Protein AF-A0A2E6RG44-F1 (afdb_monomer)

Structure (mmCIF, N/CA/C/O backbone):
data_AF-A0A2E6RG44-F1
#
_entry.id   AF-A0A2E6RG44-F1
#
loop_
_atom_site.group_PDB
_atom_site.id
_atom_site.type_symbol
_atom_site.label_atom_id
_atom_site.label_alt_id
_atom_site.label_comp_id
_atom_site.label_asym_id
_atom_site.label_entity_id
_atom_site.label_seq_id
_atom_site.pdbx_PDB_ins_code
_atom_site.Cartn_x
_atom_site.Cartn_y
_atom_site.Cartn_z
_atom_site.occupancy
_atom_site.B_iso_or_equiv
_atom_site.auth_seq_id
_atom_site.auth_comp_id
_atom_site.auth_asym_id
_atom_site.auth_atom_id
_atom_site.pdbx_PDB_model_num
ATOM 1 N N . MET A 1 1 ? 0.816 63.501 9.728 1.00 62.53 1 MET A N 1
ATOM 2 C CA . MET A 1 1 ? 0.558 62.695 10.947 1.00 62.53 1 MET A CA 1
ATOM 3 C C . MET A 1 1 ? -0.816 62.025 10.946 1.00 62.53 1 MET A C 1
ATOM 5 O O . MET A 1 1 ? -0.855 60.809 11.056 1.00 62.53 1 MET A O 1
ATOM 9 N N . ILE A 1 2 ? -1.918 62.760 10.743 1.00 73.06 2 ILE A N 1
ATOM 10 C CA . ILE A 1 2 ? -3.299 62.236 10.861 1.00 73.06 2 ILE A CA 1
ATOM 11 C C . ILE A 1 2 ? -3.584 61.036 9.929 1.00 73.06 2 ILE A C 1
ATOM 13 O O . ILE A 1 2 ? -4.154 60.042 10.364 1.00 73.06 2 ILE A O 1
ATOM 17 N N . ARG A 1 3 ? -3.098 61.062 8.677 1.00 70.44 3 ARG A N 1
ATOM 18 C CA . ARG A 1 3 ? -3.290 59.960 7.710 1.00 70.44 3 ARG A CA 1
ATOM 19 C C . ARG A 1 3 ? -2.630 58.640 8.137 1.00 70.44 3 ARG A C 1
ATOM 21 O O . ARG A 1 3 ? -3.208 57.578 7.944 1.00 70.44 3 ARG A O 1
ATOM 28 N N . SER A 1 4 ? -1.442 58.709 8.743 1.00 67.38 4 SER A N 1
ATOM 29 C CA . SER A 1 4 ? -0.725 57.524 9.245 1.00 67.38 4 SER A CA 1
ATOM 30 C C . SER A 1 4 ? -1.437 56.924 10.464 1.00 67.38 4 SER A C 1
ATOM 32 O O . SER A 1 4 ? -1.582 55.712 10.576 1.00 67.38 4 SER A O 1
ATOM 34 N N . MET A 1 5 ? -1.992 57.785 11.324 1.00 77.81 5 MET A N 1
ATOM 35 C CA . MET A 1 5 ? -2.732 57.370 12.517 1.00 77.81 5 MET A CA 1
ATOM 36 C C . MET A 1 5 ? -4.035 56.637 12.166 1.00 77.81 5 MET A C 1
ATOM 38 O O . MET A 1 5 ? -4.314 55.586 12.730 1.00 77.81 5 MET A O 1
ATOM 42 N N . ILE A 1 6 ? -4.787 57.135 11.176 1.00 86.50 6 ILE A N 1
ATOM 43 C CA . ILE A 1 6 ? -6.013 56.480 10.686 1.00 86.50 6 ILE A CA 1
ATOM 44 C C . ILE A 1 6 ? -5.695 55.123 10.047 1.00 86.50 6 ILE A C 1
ATOM 46 O O . ILE A 1 6 ? -6.404 54.147 10.280 1.00 86.50 6 ILE A O 1
ATOM 50 N N . THR A 1 7 ? -4.602 55.048 9.282 1.00 82.25 7 THR A N 1
ATOM 51 C CA . THR A 1 7 ? -4.179 53.799 8.632 1.00 82.25 7 THR A CA 1
ATOM 52 C C . THR A 1 7 ? -3.822 52.741 9.678 1.00 82.25 7 THR A C 1
ATOM 54 O O . THR A 1 7 ? -4.301 51.615 9.590 1.00 82.25 7 THR A O 1
ATOM 57 N N . ASN A 1 8 ? -3.072 53.114 10.720 1.00 81.69 8 ASN A N 1
ATOM 58 C CA . ASN A 1 8 ? -2.710 52.189 11.796 1.00 81.69 8 ASN A CA 1
ATOM 59 C C . ASN A 1 8 ? -3.925 51.695 12.594 1.00 81.69 8 ASN A C 1
ATOM 61 O O . ASN A 1 8 ? -3.974 50.522 12.954 1.00 81.69 8 ASN A O 1
ATOM 65 N N . VAL A 1 9 ? -4.916 52.556 12.844 1.00 87.56 9 VAL A N 1
ATOM 66 C CA . VAL A 1 9 ? -6.152 52.161 13.541 1.00 87.56 9 VAL A CA 1
ATOM 67 C C . VAL A 1 9 ? -6.988 51.198 12.692 1.00 87.56 9 VAL A C 1
ATOM 69 O O . VAL A 1 9 ? -7.496 50.210 13.217 1.00 87.56 9 VAL A O 1
ATOM 72 N N . LEU A 1 10 ? -7.084 51.431 11.380 1.00 84.88 10 LEU A N 1
ATOM 73 C CA . LEU A 1 10 ? -7.784 50.526 10.460 1.00 84.88 10 LEU A CA 1
ATOM 74 C C . LEU A 1 10 ? -7.103 49.156 10.360 1.00 84.88 10 LEU A C 1
ATOM 76 O O . LEU A 1 10 ? -7.790 48.136 10.373 1.00 84.88 10 LEU A O 1
ATOM 80 N N . VAL A 1 11 ? -5.767 49.121 10.316 1.00 84.31 11 VAL A N 1
ATOM 81 C CA . VAL A 1 11 ? -5.010 47.859 10.318 1.00 84.31 11 VAL A CA 1
ATOM 82 C C . VAL A 1 11 ? -5.222 47.103 11.631 1.00 84.31 11 VAL A C 1
ATOM 84 O O . VAL A 1 11 ? -5.493 45.907 11.603 1.00 84.31 11 VAL A O 1
ATOM 87 N N . ALA A 1 12 ? -5.174 47.787 12.777 1.00 81.25 12 ALA A N 1
ATOM 88 C CA . ALA A 1 12 ? -5.413 47.155 14.074 1.00 81.25 12 ALA A CA 1
ATOM 89 C C . ALA A 1 12 ? -6.829 46.559 14.182 1.00 81.25 12 ALA A C 1
ATOM 91 O O . ALA A 1 12 ? -6.991 45.448 14.686 1.00 81.25 12 ALA A O 1
ATOM 92 N N . LEU A 1 13 ? -7.844 47.255 13.661 1.00 81.88 13 LEU A N 1
ATOM 93 C CA . LEU A 1 13 ? -9.225 46.770 13.667 1.00 81.88 13 LEU A CA 1
ATOM 94 C C . LEU A 1 13 ? -9.420 45.546 12.754 1.00 81.88 13 LEU A C 1
ATOM 96 O O . LEU A 1 13 ? -10.131 44.614 13.125 1.00 81.88 13 LEU A O 1
ATOM 100 N N . ALA A 1 14 ? -8.752 45.512 11.596 1.00 80.69 14 ALA A N 1
ATOM 101 C CA . ALA A 1 14 ? -8.794 44.368 10.684 1.00 80.69 14 ALA A CA 1
ATOM 102 C C . ALA A 1 14 ? -8.173 43.099 11.298 1.00 80.69 14 ALA A C 1
ATOM 104 O O . ALA A 1 14 ? -8.684 42.001 11.089 1.00 80.69 14 ALA A O 1
ATOM 105 N N . MET A 1 15 ? -7.116 43.246 12.104 1.00 77.50 15 MET A N 1
ATOM 106 C CA . MET A 1 15 ? -6.452 42.112 12.761 1.00 77.50 15 MET A CA 1
ATOM 107 C C . MET A 1 15 ? -7.328 41.459 13.841 1.00 77.50 15 MET A C 1
ATOM 109 O O . MET A 1 15 ? -7.279 40.246 14.018 1.00 77.50 15 MET A O 1
ATOM 113 N N . ILE A 1 16 ? -8.173 42.232 14.532 1.00 77.62 16 ILE A N 1
ATOM 114 C CA . ILE A 1 16 ? -9.107 41.695 15.541 1.00 77.62 16 ILE A CA 1
ATOM 115 C C . ILE A 1 16 ? -10.226 40.877 14.874 1.00 77.62 16 ILE A C 1
ATOM 117 O O . ILE A 1 16 ? -10.665 39.867 15.420 1.00 77.62 16 ILE A O 1
ATOM 121 N N . ALA A 1 17 ? -10.650 41.263 13.668 1.00 70.94 17 ALA A N 1
ATOM 122 C CA . ALA A 1 17 ? -11.682 40.550 12.913 1.00 70.94 17 ALA A CA 1
ATOM 123 C C . ALA A 1 17 ? -11.219 39.187 12.355 1.00 70.94 17 ALA A C 1
ATOM 125 O O . ALA A 1 17 ? -12.047 38.405 11.895 1.00 70.94 17 ALA A O 1
ATOM 126 N N . MET A 1 18 ? -9.916 38.883 12.406 1.00 70.06 18 MET A N 1
ATOM 127 C CA . MET A 1 18 ? -9.346 37.613 11.941 1.00 70.06 18 MET A CA 1
ATOM 128 C C . MET A 1 18 ? -9.268 36.522 13.019 1.00 70.06 18 MET A C 1
ATOM 130 O O . MET A 1 18 ? -8.761 35.435 12.740 1.00 70.06 18 MET A O 1
ATOM 134 N N . VAL A 1 19 ? -9.784 36.755 14.232 1.00 66.00 19 VAL A N 1
ATOM 135 C CA . VAL A 1 19 ? -9.888 35.696 15.250 1.00 66.00 19 VAL A CA 1
ATO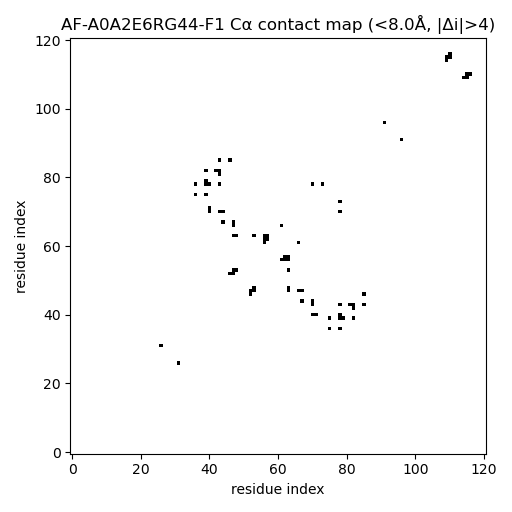M 136 C C . VAL A 1 19 ? -11.054 34.771 14.888 1.00 66.00 19 VAL A C 1
ATOM 138 O O . VAL A 1 19 ? -12.152 34.867 15.432 1.00 66.00 19 VAL A O 1
ATOM 141 N N . MET A 1 20 ? -10.827 33.877 13.925 1.00 67.25 20 MET A N 1
ATOM 142 C CA . MET A 1 20 ? -11.728 32.754 13.687 1.00 67.25 20 MET A CA 1
ATOM 143 C C . MET A 1 20 ? -11.547 31.734 14.819 1.00 67.25 20 MET A C 1
ATOM 145 O O . MET A 1 20 ? -10.412 31.324 15.081 1.00 67.25 20 MET A O 1
ATOM 149 N N . PRO A 1 21 ? -12.621 31.293 15.498 1.00 65.56 21 PRO A N 1
ATOM 150 C CA . PRO A 1 21 ? -12.520 30.168 16.412 1.00 65.56 21 PRO A CA 1
ATOM 151 C C . PRO A 1 21 ? -12.122 28.931 15.604 1.00 65.56 21 PRO A C 1
ATOM 153 O O . PRO A 1 21 ? -12.824 28.530 14.676 1.00 65.56 21 PRO A O 1
ATOM 156 N N . ALA A 1 22 ? -10.984 28.329 15.946 1.00 58.31 22 ALA A N 1
ATOM 157 C CA . ALA A 1 22 ? -10.609 27.034 15.405 1.00 58.31 22 ALA A CA 1
ATOM 158 C C . ALA A 1 22 ? -11.645 26.009 15.883 1.00 58.31 22 ALA A C 1
ATOM 160 O O . ALA A 1 22 ? -11.700 25.674 17.067 1.00 58.31 22 ALA A O 1
ATOM 161 N N . GLN A 1 23 ? -12.498 25.535 14.974 1.00 56.53 23 GLN A N 1
ATOM 162 C CA . GLN A 1 23 ? -13.403 24.423 15.241 1.00 56.53 23 GLN A CA 1
ATOM 163 C C . GLN A 1 23 ? -12.582 23.130 15.275 1.00 56.53 23 GLN A C 1
ATOM 165 O O . GLN A 1 23 ? -12.514 22.385 14.303 1.00 56.53 23 GLN A O 1
ATOM 170 N N . GLY A 1 24 ? -11.908 22.890 16.400 1.00 52.91 24 GLY A N 1
ATOM 171 C CA . GLY A 1 24 ? -11.317 21.596 16.707 1.00 52.91 24 GLY A CA 1
ATOM 172 C C . GLY A 1 24 ? -12.438 20.618 17.024 1.00 52.91 24 GLY A C 1
ATOM 173 O O . GLY A 1 24 ? -12.928 20.582 18.151 1.00 52.91 24 GLY A O 1
ATOM 174 N N . GLN A 1 25 ? -12.890 19.872 16.020 1.00 64.00 25 GLN A N 1
ATOM 175 C CA . GLN A 1 25 ? -13.836 18.784 16.225 1.00 64.00 25 GLN A CA 1
ATOM 176 C C . GLN A 1 25 ? -13.130 17.723 17.085 1.00 64.00 25 GLN A C 1
ATOM 178 O O . GLN A 1 25 ? -12.087 17.199 16.699 1.00 64.00 25 GLN A O 1
ATOM 183 N N . LEU A 1 26 ? -13.650 17.467 18.289 1.00 62.34 26 LEU A N 1
ATOM 184 C CA . LEU A 1 26 ? -13.151 16.405 19.161 1.00 62.34 26 LEU A CA 1
ATOM 185 C C . LEU A 1 26 ? -13.502 15.066 18.509 1.00 62.34 26 LEU A C 1
ATOM 187 O O . LEU A 1 26 ? -14.625 14.588 18.640 1.00 62.34 26 LEU A O 1
ATOM 191 N N . VAL A 1 27 ? -12.555 14.492 17.771 1.00 65.44 27 VAL A N 1
ATOM 192 C CA . VAL A 1 27 ? -12.672 13.129 17.249 1.00 65.44 27 VAL A CA 1
ATOM 193 C C . VAL A 1 27 ? -12.543 12.183 18.440 1.00 65.44 27 VAL A C 1
ATOM 195 O O . VAL A 1 27 ? -11.532 12.201 19.146 1.00 65.44 27 VAL A O 1
ATOM 198 N N . SER A 1 28 ? -13.582 11.388 18.703 1.00 76.12 28 SER A N 1
ATOM 199 C CA . SER A 1 28 ? -13.500 10.314 19.693 1.00 76.12 28 SER A CA 1
ATOM 200 C C . SER A 1 28 ? -12.430 9.314 19.260 1.00 76.12 28 SER A C 1
ATOM 202 O O . SER A 1 28 ? -12.284 9.041 18.070 1.00 76.12 28 SER A O 1
ATOM 204 N N . THR A 1 29 ? -11.714 8.697 20.202 1.00 74.38 29 THR A N 1
ATOM 205 C CA . THR A 1 29 ? -10.778 7.605 19.885 1.00 74.38 29 THR A CA 1
ATOM 206 C C . THR A 1 29 ? -11.457 6.498 19.069 1.00 74.38 29 THR A C 1
ATOM 208 O O . THR A 1 29 ? -10.826 5.912 18.198 1.00 74.38 29 THR A O 1
ATOM 211 N N . GLY A 1 30 ? -12.754 6.247 19.291 1.00 73.94 30 GLY A N 1
ATOM 212 C CA . GLY A 1 30 ? -13.528 5.289 18.493 1.00 73.94 30 GLY A CA 1
ATOM 213 C C . GLY A 1 30 ? -13.701 5.712 17.031 1.00 73.94 30 GLY A C 1
ATOM 214 O O . GLY A 1 30 ? -13.545 4.884 16.139 1.00 73.94 30 GLY A O 1
ATOM 215 N N . ASP A 1 31 ? -13.942 7.000 16.781 1.00 73.50 31 ASP A N 1
ATOM 216 C CA . ASP A 1 31 ? -14.080 7.540 15.424 1.00 73.50 31 ASP A CA 1
ATOM 217 C C . ASP A 1 31 ? -12.731 7.526 14.696 1.00 73.50 31 ASP A C 1
ATOM 219 O O . ASP A 1 31 ? -12.665 7.180 13.519 1.00 73.50 31 ASP A O 1
ATOM 223 N N . ALA A 1 32 ? -11.639 7.827 15.408 1.00 74.56 32 ALA A N 1
ATOM 224 C CA . ALA A 1 32 ? -10.284 7.736 14.868 1.00 74.56 32 ALA A CA 1
ATOM 225 C C . ALA A 1 32 ? -9.917 6.295 14.468 1.00 74.56 32 ALA A C 1
ATOM 227 O O . ALA A 1 32 ? -9.345 6.086 13.401 1.00 74.56 32 ALA A O 1
ATOM 228 N N . LEU A 1 33 ? -10.284 5.302 15.286 1.00 78.81 33 LEU A N 1
ATOM 229 C CA . LEU A 1 33 ? -10.057 3.885 14.980 1.00 78.81 33 LEU A CA 1
ATOM 230 C C . LEU A 1 33 ? -10.919 3.392 13.809 1.00 78.81 33 LEU A C 1
ATOM 232 O O . LEU A 1 33 ? -10.441 2.621 12.981 1.00 78.81 33 LEU A O 1
ATOM 236 N N . ALA A 1 34 ? -12.173 3.842 13.708 1.00 78.25 34 ALA A N 1
ATOM 237 C CA . ALA A 1 34 ? -13.041 3.503 12.580 1.00 78.25 34 ALA A CA 1
ATOM 238 C C . ALA A 1 34 ? -12.529 4.106 11.260 1.00 78.25 34 ALA A C 1
ATOM 240 O O . ALA A 1 34 ? -12.541 3.438 10.225 1.00 78.25 34 ALA A O 1
ATOM 241 N N . LEU A 1 35 ? -12.037 5.348 11.306 1.00 79.94 35 LEU A N 1
ATOM 242 C CA . LEU A 1 35 ? -11.384 6.005 10.173 1.00 79.94 35 LEU A CA 1
ATOM 243 C C . LEU A 1 35 ? -10.130 5.244 9.725 1.00 79.94 35 LEU A C 1
ATOM 245 O O . LEU A 1 35 ? -9.937 5.034 8.530 1.00 79.94 35 LEU A O 1
ATOM 249 N N . ASP A 1 36 ? -9.300 4.800 10.669 1.00 83.25 36 ASP A N 1
ATOM 250 C CA . ASP A 1 36 ? -8.086 4.039 10.369 1.00 83.25 36 ASP A CA 1
ATOM 251 C C . ASP A 1 36 ? -8.393 2.671 9.735 1.00 83.25 36 ASP A C 1
ATOM 253 O O . ASP A 1 36 ? -7.851 2.335 8.681 1.00 83.25 36 ASP A O 1
ATOM 257 N N . ALA A 1 37 ? -9.356 1.929 10.289 1.00 82.19 37 ALA A N 1
ATOM 258 C CA . ALA A 1 37 ? -9.806 0.661 9.714 1.00 82.19 37 ALA A CA 1
ATOM 259 C C . ALA A 1 37 ? -10.356 0.830 8.283 1.00 82.19 37 ALA A C 1
ATOM 261 O O . ALA A 1 37 ? -10.048 0.025 7.401 1.00 82.19 37 ALA A O 1
ATOM 262 N N . GLY A 1 38 ? -11.115 1.901 8.025 1.00 84.31 38 GLY A N 1
ATOM 263 C CA . GLY A 1 38 ? -11.602 2.229 6.681 1.00 84.31 38 GLY A CA 1
ATOM 264 C C . GLY A 1 38 ? -10.477 2.566 5.694 1.00 84.31 38 GLY A C 1
ATOM 265 O O . GLY A 1 38 ? -10.524 2.152 4.531 1.00 84.31 38 GLY A O 1
ATOM 266 N N . ASN A 1 39 ? -9.428 3.253 6.154 1.00 88.19 39 ASN A N 1
ATOM 267 C CA . ASN A 1 39 ? -8.244 3.535 5.339 1.00 88.19 39 ASN A CA 1
ATOM 268 C C . ASN A 1 39 ? -7.485 2.250 4.980 1.00 88.19 39 ASN A C 1
ATOM 270 O O . ASN A 1 39 ? -7.061 2.088 3.833 1.00 88.19 39 ASN A O 1
ATOM 274 N N . LEU A 1 40 ? -7.342 1.325 5.935 1.00 89.50 40 LEU A N 1
ATOM 275 C CA . LEU A 1 40 ? -6.709 0.026 5.698 1.00 89.50 40 LEU A CA 1
ATOM 276 C C . LEU A 1 40 ? -7.500 -0.806 4.681 1.00 89.50 40 LEU A C 1
ATOM 278 O O . LEU A 1 40 ? -6.901 -1.317 3.734 1.00 89.50 40 LEU A O 1
ATOM 282 N N . ALA A 1 41 ? -8.829 -0.880 4.816 1.00 89.00 41 ALA A N 1
ATOM 283 C CA . ALA A 1 41 ? -9.693 -1.570 3.852 1.00 89.00 41 ALA A CA 1
ATOM 284 C C . ALA A 1 41 ? -9.521 -1.001 2.437 1.00 89.00 41 ALA A C 1
ATOM 286 O O . ALA A 1 41 ? -9.186 -1.736 1.508 1.00 89.00 41 ALA A O 1
ATOM 287 N N . THR A 1 42 ? -9.616 0.325 2.299 1.00 89.81 42 THR A N 1
ATOM 288 C CA . THR A 1 42 ? -9.446 1.028 1.015 1.00 89.81 42 THR A CA 1
ATOM 289 C C . THR A 1 42 ? -8.091 0.719 0.371 1.00 89.81 42 THR A C 1
ATOM 291 O O . THR A 1 42 ? -7.984 0.550 -0.844 1.00 89.81 42 THR A O 1
ATOM 294 N N . ARG A 1 43 ? -7.027 0.625 1.175 1.00 88.00 43 ARG A N 1
ATOM 295 C CA . ARG A 1 43 ? -5.680 0.322 0.682 1.00 88.00 43 ARG A CA 1
ATOM 296 C C . ARG A 1 43 ? -5.567 -1.112 0.157 1.00 88.00 43 ARG A C 1
ATOM 298 O O . ARG A 1 43 ? -4.954 -1.325 -0.889 1.00 88.00 43 ARG A O 1
ATOM 305 N N . VAL A 1 44 ? -6.159 -2.079 0.858 1.00 90.50 44 VAL A N 1
ATOM 306 C CA . VAL A 1 44 ? -6.200 -3.481 0.412 1.00 90.50 44 VAL A CA 1
ATOM 307 C C . VAL A 1 44 ? -7.039 -3.612 -0.864 1.00 90.50 44 VAL A C 1
ATOM 309 O O . VAL A 1 44 ? -6.605 -4.260 -1.815 1.00 90.50 44 VAL A O 1
ATOM 312 N N . GLU A 1 45 ? -8.188 -2.941 -0.937 1.00 91.38 45 GLU A N 1
ATOM 313 C CA . GLU A 1 45 ? -9.035 -2.904 -2.137 1.00 91.38 45 GLU A CA 1
ATOM 314 C C . GLU A 1 45 ? -8.296 -2.326 -3.352 1.00 91.38 45 GLU A C 1
ATOM 316 O O . GLU A 1 45 ? -8.309 -2.920 -4.432 1.00 91.38 45 GLU A O 1
ATOM 321 N N . ALA A 1 46 ? -7.578 -1.214 -3.170 1.00 88.25 46 ALA A N 1
ATOM 322 C CA . ALA A 1 46 ? -6.778 -0.601 -4.228 1.00 88.25 46 ALA A CA 1
ATOM 323 C C . ALA A 1 46 ? -5.691 -1.546 -4.773 1.00 88.25 46 ALA A C 1
ATOM 325 O O . ALA A 1 46 ? -5.384 -1.515 -5.964 1.00 88.25 46 ALA A O 1
ATOM 326 N N . TYR A 1 47 ? -5.125 -2.408 -3.924 1.00 87.38 47 TYR A N 1
ATOM 327 C CA . TYR A 1 47 ? -4.163 -3.421 -4.355 1.00 87.38 47 TYR A CA 1
ATOM 328 C C . TYR A 1 47 ? -4.822 -4.540 -5.175 1.00 87.38 47 TYR A C 1
ATOM 330 O O . TYR A 1 47 ? -4.278 -4.946 -6.202 1.00 87.38 47 TYR A O 1
ATOM 338 N N . LEU A 1 48 ? -6.007 -5.002 -4.765 1.00 88.56 48 LEU A N 1
ATOM 339 C CA . LEU A 1 48 ? -6.776 -6.030 -5.483 1.00 88.56 48 LEU A CA 1
ATOM 340 C C . LEU A 1 48 ? -7.278 -5.561 -6.856 1.00 88.56 48 LEU A C 1
ATOM 342 O O . LEU A 1 48 ? -7.510 -6.385 -7.738 1.00 88.56 48 LEU A O 1
ATOM 346 N N . LEU A 1 49 ? -7.435 -4.249 -7.043 1.00 85.00 49 LEU A N 1
ATOM 347 C CA . LEU A 1 49 ? -7.801 -3.628 -8.320 1.00 85.00 49 LEU A CA 1
ATOM 348 C C . LEU A 1 49 ? -6.650 -3.574 -9.335 1.00 85.00 49 LEU A C 1
ATOM 350 O O . LEU A 1 49 ? -6.871 -3.209 -10.488 1.00 85.00 49 LEU A O 1
ATOM 354 N N . ARG A 1 50 ? -5.416 -3.906 -8.943 1.00 85.38 50 ARG A N 1
ATOM 355 C CA . ARG A 1 50 ? -4.273 -3.876 -9.858 1.00 85.38 50 ARG A CA 1
ATOM 356 C C . ARG A 1 50 ? -4.409 -4.988 -10.904 1.00 85.38 50 ARG A C 1
ATOM 358 O O . ARG A 1 50 ? -4.530 -6.148 -10.530 1.00 85.38 50 ARG A O 1
ATOM 365 N N . ASP A 1 51 ? -4.286 -4.653 -12.192 1.00 73.44 51 ASP A N 1
ATOM 366 C CA . ASP A 1 51 ? -4.525 -5.582 -13.317 1.00 73.44 51 ASP A CA 1
ATOM 367 C C . ASP A 1 51 ? -3.816 -6.938 -13.177 1.00 73.44 51 ASP A C 1
ATOM 369 O O . ASP A 1 51 ? -4.426 -7.982 -13.390 1.00 73.44 51 ASP A O 1
ATOM 373 N N . GLY A 1 52 ? -2.545 -6.943 -12.759 1.00 77.88 52 GLY A N 1
ATOM 374 C CA . GLY A 1 52 ? -1.799 -8.186 -12.534 1.00 77.88 52 GLY A CA 1
ATOM 375 C C . GLY A 1 52 ? -2.367 -9.041 -11.396 1.00 77.88 52 GLY A C 1
ATOM 376 O O . GLY A 1 52 ? -2.433 -10.257 -11.520 1.00 77.88 52 GLY A O 1
ATOM 377 N N . VAL A 1 53 ? -2.837 -8.407 -10.319 1.00 85.69 53 VAL A N 1
ATOM 378 C CA . VAL A 1 53 ? -3.430 -9.092 -9.158 1.00 85.69 53 VAL A CA 1
ATOM 379 C C . VAL A 1 53 ? -4.822 -9.617 -9.506 1.00 85.69 53 VAL A C 1
ATOM 381 O O . VAL A 1 53 ? -5.149 -10.756 -9.190 1.00 85.69 53 VAL A O 1
ATOM 384 N N . ALA A 1 54 ? -5.639 -8.817 -10.192 1.00 84.62 54 ALA A N 1
ATOM 385 C CA . ALA A 1 54 ? -6.968 -9.232 -10.628 1.00 84.62 54 ALA A CA 1
ATOM 386 C C . ALA A 1 54 ? -6.908 -10.405 -11.623 1.00 84.62 54 ALA A C 1
ATOM 388 O O . ALA A 1 54 ? -7.706 -11.336 -11.514 1.00 84.62 54 ALA A O 1
ATOM 389 N N . ALA A 1 55 ? -5.947 -10.388 -12.554 1.00 84.75 55 ALA A N 1
ATOM 390 C CA . ALA A 1 55 ? -5.719 -11.488 -13.488 1.00 84.75 55 ALA A CA 1
ATOM 391 C C . ALA A 1 55 ? -5.295 -12.775 -12.763 1.00 84.75 55 ALA A C 1
ATOM 393 O O . ALA A 1 55 ? -5.873 -13.831 -13.007 1.00 84.75 55 ALA A O 1
ATOM 394 N N . GLU A 1 56 ? -4.353 -12.679 -11.823 1.00 85.56 56 GLU A N 1
ATOM 395 C CA . GLU A 1 56 ? -3.880 -13.823 -11.035 1.00 85.56 56 GLU A CA 1
ATOM 396 C C . GLU A 1 56 ? -4.996 -14.416 -10.157 1.00 85.56 56 GLU A C 1
ATOM 398 O O . GLU A 1 56 ? -5.185 -15.631 -10.105 1.00 85.56 56 GLU A O 1
ATOM 403 N N . LEU A 1 57 ? -5.813 -13.571 -9.521 1.00 88.38 57 LEU A N 1
ATOM 404 C CA . LEU A 1 57 ? -6.978 -14.031 -8.761 1.00 88.38 57 LEU A CA 1
ATOM 405 C C . LEU A 1 57 ? -8.021 -14.712 -9.654 1.00 88.38 57 LEU A C 1
ATOM 407 O O . LEU A 1 57 ? -8.583 -15.737 -9.260 1.00 88.38 57 LEU A O 1
ATOM 411 N N . ALA A 1 58 ? -8.246 -14.193 -10.862 1.00 88.88 58 ALA A N 1
ATOM 412 C CA . ALA A 1 58 ? -9.146 -14.812 -11.829 1.00 88.88 58 ALA A CA 1
ATOM 413 C C . ALA A 1 58 ? -8.635 -16.187 -12.296 1.00 88.88 58 ALA A C 1
ATOM 415 O O . ALA A 1 58 ? -9.437 -17.113 -12.430 1.00 88.88 58 ALA A O 1
ATOM 416 N N . GLU A 1 59 ? -7.320 -16.359 -12.476 1.00 91.00 59 GLU A N 1
ATOM 417 C CA . GLU A 1 59 ? -6.706 -17.667 -12.762 1.00 91.00 59 GLU A CA 1
ATOM 418 C C . GLU A 1 59 ? -6.917 -18.672 -11.621 1.00 91.00 59 GLU A C 1
ATOM 420 O O . GLU A 1 59 ? -7.117 -19.864 -11.866 1.00 91.00 59 GLU A O 1
ATOM 425 N N . LEU A 1 60 ? -6.956 -18.192 -10.376 1.00 89.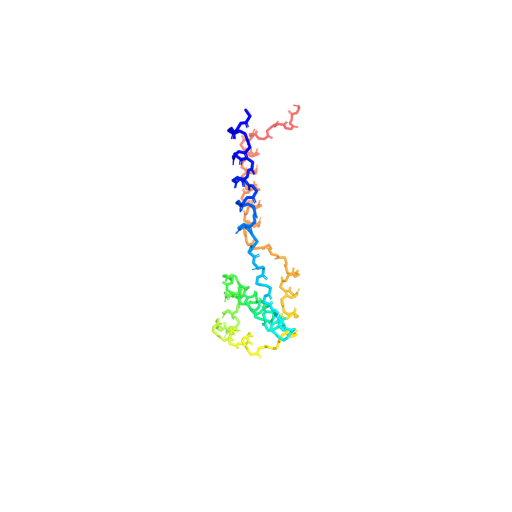62 60 LEU A N 1
ATOM 426 C CA . LEU A 1 60 ? -7.286 -18.993 -9.193 1.00 89.62 60 LEU A CA 1
ATOM 427 C C . LEU A 1 60 ? -8.798 -19.241 -9.023 1.00 89.62 60 LEU A C 1
ATOM 429 O O . LEU A 1 60 ? -9.212 -19.895 -8.063 1.00 89.62 60 LEU A O 1
ATOM 433 N N . GLY A 1 61 ? -9.634 -18.741 -9.938 1.00 91.88 61 GLY A N 1
ATOM 434 C CA . GLY A 1 61 ? -11.092 -18.875 -9.888 1.00 91.88 61 GLY A CA 1
ATOM 435 C C . GLY A 1 61 ? -11.775 -17.931 -8.893 1.00 91.88 61 GLY A C 1
ATOM 436 O O . GLY A 1 61 ? -12.951 -18.124 -8.578 1.00 91.88 61 GLY A O 1
ATOM 437 N N . VAL A 1 62 ? -11.065 -16.917 -8.393 1.00 92.62 62 VAL A N 1
ATOM 438 C CA . VAL A 1 62 ? -11.600 -15.906 -7.478 1.00 92.62 62 VAL A CA 1
ATOM 439 C C . VAL A 1 62 ? -12.035 -14.685 -8.283 1.00 92.62 62 VAL A C 1
ATOM 441 O O . VAL A 1 62 ? -11.218 -13.968 -8.855 1.00 92.62 62 VAL A O 1
ATOM 444 N N . SER A 1 63 ? -13.342 -14.423 -8.315 1.00 91.06 63 SER A N 1
ATOM 445 C CA . SER A 1 63 ? -13.883 -13.192 -8.903 1.00 91.06 63 SER A CA 1
ATOM 446 C C . SER A 1 63 ? -13.520 -11.973 -8.056 1.00 91.06 63 SER A C 1
ATOM 448 O O . SER A 1 63 ? -13.483 -12.061 -6.825 1.00 91.06 63 SER A O 1
ATOM 450 N N . HIS A 1 64 ? -13.369 -10.818 -8.699 1.00 87.81 64 HIS A N 1
ATOM 451 C CA . HIS A 1 64 ? -13.071 -9.562 -8.018 1.00 87.81 64 HIS A CA 1
ATOM 452 C C . HIS A 1 64 ? -14.115 -9.214 -6.945 1.00 87.81 64 HIS A C 1
ATOM 454 O O . HIS A 1 64 ? -13.749 -8.873 -5.821 1.00 87.81 64 HIS A O 1
ATOM 460 N N . GLU A 1 65 ? -15.408 -9.399 -7.234 1.00 90.56 65 GLU A N 1
ATOM 461 C CA . GLU A 1 65 ? -16.481 -9.124 -6.270 1.00 90.56 65 GLU A CA 1
ATOM 462 C C . GLU A 1 65 ? -16.360 -9.985 -5.005 1.00 90.56 65 GLU A C 1
ATOM 464 O O . GLU A 1 65 ? -16.597 -9.510 -3.897 1.00 90.56 65 GLU A O 1
ATOM 469 N N . MET A 1 66 ? -15.945 -11.245 -5.156 1.00 91.81 66 MET A N 1
ATOM 470 C CA . MET A 1 66 ? -15.730 -12.161 -4.032 1.00 91.81 66 MET A CA 1
ATOM 471 C C . MET A 1 66 ? -14.539 -11.728 -3.172 1.00 91.81 66 MET A C 1
ATOM 473 O O . MET A 1 66 ? -14.617 -11.78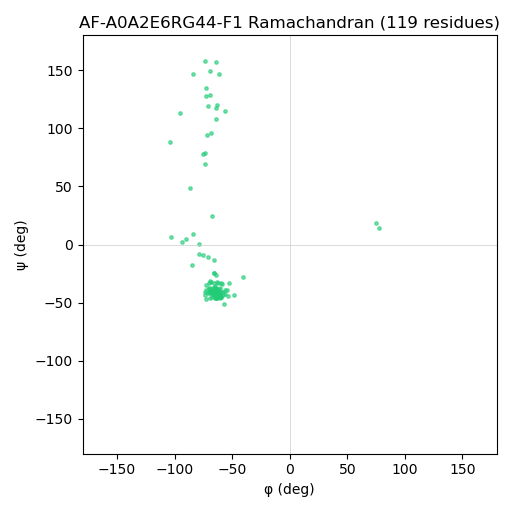5 -1.944 1.00 91.81 66 MET A O 1
ATOM 477 N N . ALA A 1 67 ? -13.455 -11.269 -3.801 1.00 90.69 67 ALA A N 1
ATOM 478 C CA . ALA A 1 67 ? -12.296 -10.749 -3.085 1.00 90.69 67 ALA A CA 1
ATOM 479 C C . ALA A 1 67 ? -12.654 -9.475 -2.298 1.00 90.69 67 ALA A C 1
ATOM 481 O O . ALA A 1 67 ? -12.333 -9.383 -1.114 1.00 90.69 67 ALA A O 1
ATOM 482 N N . MET A 1 68 ? -13.391 -8.539 -2.910 1.00 91.31 68 MET A N 1
ATOM 483 C CA . MET A 1 68 ? -13.852 -7.321 -2.230 1.00 91.31 68 MET A CA 1
ATOM 484 C C . MET A 1 68 ? -14.806 -7.624 -1.072 1.00 91.31 68 MET A C 1
ATOM 486 O O . MET A 1 68 ? -14.635 -7.093 0.023 1.00 91.31 68 MET A O 1
ATOM 490 N N . ALA A 1 69 ? -15.769 -8.529 -1.274 1.00 92.69 69 ALA A N 1
ATOM 491 C CA . ALA A 1 69 ? -16.687 -8.942 -0.215 1.00 92.69 69 ALA A CA 1
ATOM 492 C C . ALA A 1 69 ? -15.943 -9.538 0.989 1.00 92.69 69 ALA A C 1
ATOM 494 O O . ALA A 1 69 ? -16.347 -9.333 2.131 1.00 92.69 69 ALA A O 1
ATOM 495 N N . ARG A 1 70 ? -14.828 -10.242 0.748 1.00 91.00 70 ARG A N 1
ATOM 496 C CA . ARG A 1 70 ? -14.006 -10.790 1.827 1.00 91.00 70 ARG A CA 1
ATOM 497 C C . ARG A 1 70 ? -13.277 -9.703 2.612 1.00 91.00 70 ARG A C 1
ATOM 499 O O . ARG A 1 70 ? -13.229 -9.807 3.832 1.00 91.00 70 ARG A O 1
ATOM 506 N N . VAL A 1 71 ? -12.741 -8.688 1.935 1.00 91.88 71 VAL A N 1
ATOM 507 C CA . VAL A 1 71 ? -12.084 -7.536 2.579 1.00 91.88 71 VAL A CA 1
ATOM 508 C C . VAL A 1 71 ? -13.080 -6.739 3.423 1.00 91.88 71 VAL A C 1
ATOM 510 O O . VAL A 1 71 ? -12.753 -6.357 4.542 1.00 91.88 71 VAL A O 1
ATOM 513 N N . ALA A 1 72 ? -14.313 -6.562 2.940 1.00 89.62 72 ALA A N 1
ATOM 514 C CA . ALA A 1 72 ? -15.369 -5.867 3.678 1.00 89.62 72 ALA A CA 1
ATOM 515 C C . ALA A 1 72 ? -15.785 -6.580 4.982 1.00 89.62 72 ALA A C 1
ATOM 517 O O . ALA A 1 72 ? -16.261 -5.934 5.912 1.00 89.62 72 ALA A O 1
ATOM 518 N N . ASP A 1 73 ? -15.603 -7.900 5.051 1.00 92.06 73 ASP A N 1
ATOM 519 C CA . ASP A 1 73 ? -15.937 -8.730 6.216 1.00 92.06 73 ASP A CA 1
ATOM 520 C C . ASP A 1 73 ? -14.742 -8.942 7.171 1.00 92.06 73 ASP A C 1
ATOM 522 O O . ASP A 1 73 ? -14.840 -9.666 8.161 1.00 92.06 73 ASP A O 1
ATOM 526 N N . MET A 1 74 ? -13.582 -8.343 6.881 1.00 90.19 74 MET A N 1
ATOM 527 C CA . MET A 1 74 ? -12.384 -8.476 7.712 1.00 90.19 74 MET A CA 1
ATOM 528 C C . MET A 1 74 ? -12.361 -7.497 8.883 1.00 90.19 74 MET A C 1
ATOM 530 O O . MET A 1 74 ? -12.803 -6.351 8.800 1.00 90.19 74 MET A O 1
ATOM 534 N N . SER A 1 75 ? -11.770 -7.945 9.988 1.00 90.88 75 SER A N 1
ATOM 535 C CA . SER A 1 75 ? -11.491 -7.084 11.134 1.00 90.88 75 SER A CA 1
ATOM 536 C C . SER A 1 75 ? -10.317 -6.137 10.859 1.00 90.88 75 SER A C 1
ATOM 538 O O . SER A 1 75 ? -9.432 -6.423 10.052 1.00 90.88 75 SER A O 1
ATOM 540 N N . ALA A 1 76 ? -10.250 -5.026 11.599 1.00 87.81 76 ALA A N 1
ATOM 541 C CA . ALA A 1 76 ? -9.164 -4.049 11.472 1.00 87.81 76 ALA A CA 1
ATOM 542 C C . ALA A 1 76 ? -7.764 -4.678 11.637 1.00 87.81 76 ALA A C 1
ATOM 544 O O . ALA A 1 76 ? -6.851 -4.354 10.887 1.00 87.81 76 ALA A O 1
ATOM 545 N N . ALA A 1 77 ? -7.611 -5.635 12.561 1.00 87.56 77 ALA A N 1
ATOM 546 C CA . ALA A 1 77 ? -6.342 -6.325 12.800 1.00 87.56 77 ALA A CA 1
ATOM 547 C C . ALA A 1 77 ? -5.928 -7.253 11.641 1.00 87.56 77 ALA A C 1
ATOM 549 O O . ALA A 1 77 ? -4.738 -7.453 11.396 1.00 87.56 77 ALA A O 1
ATOM 550 N N . GLU A 1 78 ? -6.891 -7.844 10.929 1.00 89.88 78 GLU A N 1
ATOM 551 C CA . GLU A 1 78 ? -6.612 -8.646 9.732 1.00 89.88 78 GLU A CA 1
ATOM 552 C C . GLU A 1 78 ? -6.232 -7.748 8.551 1.00 89.88 78 GLU A C 1
ATOM 554 O O . GLU A 1 78 ? -5.277 -8.049 7.831 1.00 89.88 78 GLU A O 1
ATOM 559 N N . LEU A 1 79 ? -6.925 -6.617 8.390 1.00 91.75 79 LEU A N 1
ATOM 560 C CA . LEU A 1 79 ? -6.603 -5.616 7.374 1.00 91.75 79 LEU A CA 1
ATOM 561 C C . LEU A 1 79 ? -5.211 -5.019 7.588 1.00 91.75 79 LEU A C 1
ATOM 563 O O . LEU A 1 79 ? -4.462 -4.882 6.626 1.00 91.75 79 LEU A O 1
ATOM 567 N N . GLU A 1 80 ? -4.827 -4.735 8.832 1.00 90.00 80 GLU A N 1
ATOM 568 C CA . GLU A 1 80 ? -3.486 -4.248 9.175 1.00 90.00 80 GLU A CA 1
ATOM 569 C C . GLU A 1 80 ? -2.402 -5.270 8.802 1.00 90.00 80 GLU A C 1
ATOM 571 O O . GLU A 1 80 ? -1.391 -4.923 8.186 1.00 90.00 80 GLU A O 1
ATOM 576 N N . GLN A 1 81 ? -2.633 -6.556 9.089 1.00 90.81 81 GLN A N 1
ATOM 577 C CA . GLN A 1 81 ? -1.707 -7.624 8.702 1.00 90.81 81 GLN A CA 1
ATOM 578 C C . GLN A 1 81 ? -1.552 -7.740 7.184 1.00 90.81 81 GLN A C 1
ATOM 580 O O . GLN A 1 81 ? -0.441 -7.956 6.695 1.00 90.81 81 GLN A O 1
ATOM 585 N N . ILE A 1 82 ? -2.646 -7.618 6.430 1.00 90.12 82 ILE A N 1
ATOM 586 C CA . ILE A 1 82 ? -2.614 -7.711 4.967 1.00 90.12 82 ILE A CA 1
ATOM 587 C C . ILE A 1 82 ? -1.978 -6.463 4.360 1.00 90.12 82 ILE A C 1
ATOM 589 O O . ILE A 1 82 ? -1.082 -6.594 3.527 1.00 90.12 82 ILE A O 1
ATOM 593 N N . ALA A 1 83 ? -2.371 -5.270 4.804 1.00 87.56 83 ALA A N 1
ATOM 594 C CA . ALA A 1 83 ? -1.783 -4.009 4.364 1.00 87.56 83 ALA A CA 1
ATOM 595 C C . ALA A 1 83 ? -0.272 -3.979 4.635 1.00 87.56 83 ALA A C 1
ATOM 597 O O . ALA A 1 83 ? 0.508 -3.641 3.746 1.00 87.56 83 ALA A O 1
ATOM 598 N N . GLY A 1 84 ? 0.160 -4.443 5.811 1.00 87.19 84 GLY A N 1
ATOM 599 C CA . GLY A 1 84 ? 1.576 -4.570 6.143 1.00 87.19 84 GLY A CA 1
ATOM 600 C C . GLY A 1 84 ? 2.328 -5.560 5.247 1.00 87.19 84 GLY A C 1
ATOM 601 O O . GLY A 1 84 ? 3.505 -5.347 4.961 1.00 87.19 84 GLY A O 1
ATOM 602 N N . ARG A 1 85 ? 1.674 -6.628 4.768 1.00 86.44 85 ARG A N 1
ATOM 603 C CA . ARG A 1 85 ? 2.260 -7.544 3.772 1.00 86.44 85 ARG A CA 1
ATOM 604 C C . ARG A 1 85 ? 2.329 -6.908 2.385 1.00 86.44 85 ARG A C 1
ATOM 606 O O . ARG A 1 85 ? 3.329 -7.101 1.706 1.00 86.44 85 ARG A O 1
ATOM 613 N N . ILE A 1 86 ? 1.314 -6.144 1.981 1.00 84.69 86 ILE A N 1
ATOM 614 C CA . ILE A 1 86 ? 1.295 -5.397 0.713 1.00 84.69 86 ILE A CA 1
ATOM 615 C C . ILE A 1 86 ? 2.432 -4.375 0.660 1.00 84.69 86 ILE A C 1
ATOM 617 O O . ILE A 1 86 ? 3.149 -4.328 -0.335 1.00 84.69 86 ILE A O 1
ATOM 621 N N . ASP A 1 87 ? 2.660 -3.635 1.744 1.00 77.50 87 ASP A N 1
ATOM 622 C CA . ASP A 1 87 ? 3.736 -2.638 1.829 1.00 77.50 87 ASP A CA 1
ATOM 623 C C . ASP A 1 87 ? 5.145 -3.269 1.765 1.00 77.50 87 ASP A C 1
ATOM 625 O O . ASP A 1 87 ? 6.110 -2.617 1.366 1.00 77.50 87 ASP A O 1
ATOM 629 N N . GLN A 1 88 ? 5.274 -4.548 2.136 1.00 77.62 88 GLN A N 1
ATOM 630 C CA . GLN A 1 88 ? 6.525 -5.313 2.040 1.00 77.62 88 GLN A CA 1
ATOM 631 C C . GLN A 1 88 ? 6.749 -5.935 0.661 1.00 77.62 88 GLN A C 1
ATOM 633 O O . GLN A 1 88 ? 7.872 -6.339 0.342 1.00 77.62 88 GLN A O 1
ATOM 638 N N . MET A 1 89 ? 5.703 -6.042 -0.159 1.00 70.19 89 MET A N 1
ATOM 639 C CA . MET A 1 89 ? 5.859 -6.522 -1.521 1.00 70.19 89 MET A CA 1
ATOM 640 C C . MET A 1 89 ? 6.533 -5.426 -2.347 1.00 70.19 89 MET A C 1
ATOM 642 O O . MET A 1 89 ? 6.145 -4.259 -2.253 1.00 70.19 89 MET A O 1
ATOM 646 N N . PRO A 1 90 ? 7.542 -5.758 -3.173 1.00 59.06 90 PRO A N 1
ATOM 647 C CA . PRO A 1 90 ? 8.125 -4.776 -4.065 1.00 59.06 90 PRO A CA 1
ATOM 648 C C . PRO A 1 90 ? 7.005 -4.201 -4.931 1.00 59.06 90 PRO A C 1
ATOM 650 O O . PRO A 1 90 ? 6.444 -4.899 -5.773 1.00 59.06 90 PRO A O 1
ATOM 653 N N . ALA A 1 91 ? 6.711 -2.910 -4.778 1.00 57.34 91 ALA A N 1
ATOM 654 C CA . ALA A 1 91 ? 5.825 -2.161 -5.671 1.00 57.34 91 ALA A CA 1
ATOM 655 C C . ALA A 1 91 ? 6.432 -1.993 -7.084 1.00 57.34 91 ALA A C 1
ATOM 657 O O . ALA A 1 91 ? 6.103 -1.058 -7.813 1.00 57.34 91 ALA A O 1
ATOM 658 N N . ALA A 1 92 ? 7.339 -2.892 -7.481 1.00 53.75 92 ALA A N 1
ATOM 659 C CA . ALA A 1 92 ? 7.890 -3.021 -8.814 1.00 53.75 92 ALA A CA 1
ATOM 660 C C . ALA A 1 92 ? 6.812 -3.627 -9.713 1.00 53.75 92 ALA A C 1
ATOM 662 O O . ALA A 1 92 ? 6.879 -4.779 -10.136 1.00 53.75 92 ALA A O 1
ATOM 663 N N . GLY A 1 93 ? 5.774 -2.834 -9.964 1.00 53.81 93 GLY A N 1
ATOM 664 C CA . GLY A 1 93 ? 4.905 -3.085 -11.088 1.00 53.81 93 GLY A CA 1
ATOM 665 C C . GLY A 1 93 ? 5.667 -2.938 -12.393 1.00 53.81 93 GLY A C 1
ATOM 666 O O . GLY A 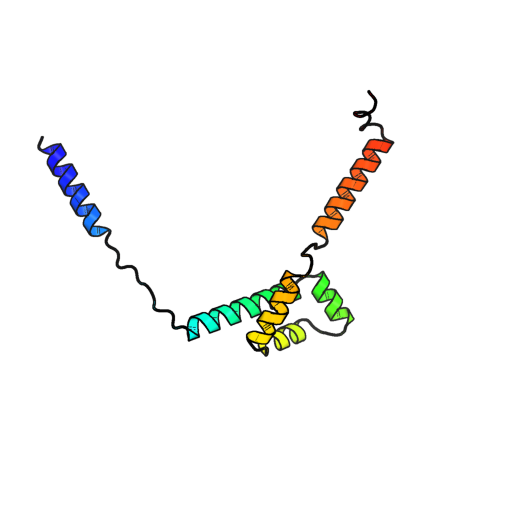1 93 ? 6.699 -2.261 -12.446 1.00 53.81 93 GLY A O 1
ATOM 667 N N . ASP A 1 94 ? 5.139 -3.586 -13.428 1.00 58.75 94 ASP A N 1
ATOM 668 C CA . ASP A 1 94 ? 5.741 -3.777 -14.748 1.00 58.75 94 ASP A CA 1
ATOM 669 C C . ASP A 1 94 ? 6.477 -2.552 -15.305 1.00 58.75 94 ASP A C 1
ATOM 671 O O . ASP A 1 94 ? 7.459 -2.712 -16.009 1.00 58.75 94 ASP A O 1
ATOM 675 N N . GLY A 1 95 ? 6.103 -1.324 -14.940 1.00 57.28 95 GLY A N 1
ATOM 676 C CA . GLY A 1 95 ? 6.780 -0.091 -15.343 1.00 57.28 95 GLY A CA 1
ATOM 677 C C . GLY A 1 95 ? 8.288 -0.022 -15.062 1.00 57.28 95 GLY A C 1
ATOM 678 O O . GLY A 1 95 ? 9.025 0.382 -15.953 1.00 57.28 95 GLY A O 1
ATOM 679 N N . ILE A 1 96 ? 8.797 -0.425 -13.889 1.00 66.62 96 ILE A N 1
ATOM 680 C CA . ILE A 1 96 ? 10.259 -0.368 -13.642 1.00 66.62 96 ILE A CA 1
ATOM 681 C C . ILE A 1 96 ? 10.992 -1.404 -14.498 1.00 66.62 96 ILE A C 1
ATOM 683 O O . ILE A 1 96 ? 12.034 -1.102 -15.076 1.00 66.62 96 ILE A O 1
ATOM 687 N N . ILE A 1 97 ? 10.434 -2.605 -14.623 1.00 68.75 97 ILE A N 1
ATOM 688 C CA . 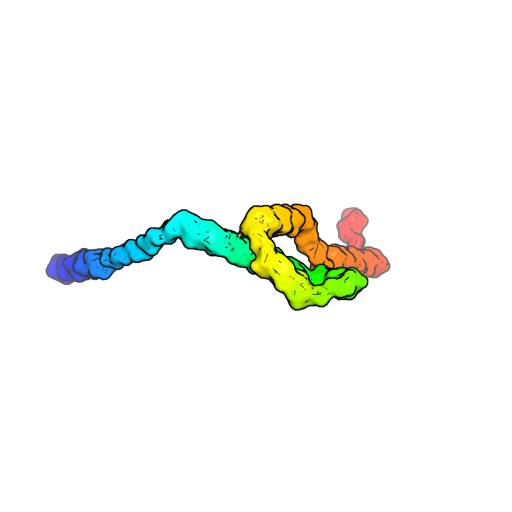ILE A 1 97 ? 11.027 -3.695 -15.405 1.00 68.75 97 ILE A CA 1
ATOM 689 C C . ILE A 1 97 ? 10.962 -3.373 -16.903 1.00 68.75 97 ILE A C 1
ATOM 691 O O . ILE A 1 97 ? 11.946 -3.556 -17.616 1.00 68.75 97 ILE A O 1
ATOM 695 N N . VAL A 1 98 ? 9.843 -2.820 -17.371 1.00 77.38 98 VAL A N 1
ATOM 696 C CA . VAL A 1 98 ? 9.644 -2.376 -18.754 1.00 77.38 98 VAL A CA 1
ATOM 697 C C . VAL A 1 98 ? 10.560 -1.198 -19.075 1.00 77.38 98 VAL A C 1
ATOM 699 O O . VAL A 1 98 ? 11.214 -1.218 -20.112 1.00 77.38 98 VAL A O 1
ATOM 702 N N . VAL A 1 99 ? 10.687 -0.202 -18.194 1.00 83.69 99 VAL A N 1
ATOM 703 C CA . VAL A 1 99 ? 11.597 0.937 -18.403 1.00 83.69 99 VAL A CA 1
ATOM 704 C C . VAL A 1 99 ? 13.051 0.475 -18.426 1.00 83.69 99 VAL A C 1
ATOM 706 O O . VAL A 1 99 ? 13.783 0.850 -19.339 1.00 83.69 99 VAL A O 1
ATOM 709 N N . LEU A 1 100 ? 13.469 -0.377 -17.486 1.00 84.25 100 LEU A N 1
ATOM 710 C CA . LEU A 1 100 ? 14.815 -0.955 -17.503 1.00 84.25 100 LEU A CA 1
ATOM 711 C C . LEU A 1 100 ? 15.055 -1.777 -18.775 1.00 84.25 100 LEU A C 1
ATOM 713 O O . LEU A 1 100 ? 16.111 -1.641 -19.388 1.00 84.25 100 LEU A O 1
ATOM 717 N N . GLY A 1 101 ? 14.072 -2.566 -19.211 1.00 87.88 101 GLY A N 1
ATOM 718 C CA . GLY A 1 101 ? 14.146 -3.359 -20.438 1.00 87.88 101 GLY A CA 1
ATOM 719 C C . GLY A 1 101 ? 14.255 -2.505 -21.702 1.00 87.88 101 GLY A C 1
ATOM 720 O O . GLY A 1 101 ? 15.094 -2.779 -22.558 1.00 87.88 101 GLY A O 1
ATOM 721 N N . VAL A 1 102 ? 13.465 -1.435 -21.811 1.00 91.06 102 VAL A N 1
ATOM 722 C CA . VAL A 1 102 ? 13.509 -0.505 -22.951 1.00 91.06 102 VAL A CA 1
ATOM 723 C C . VAL A 1 102 ? 14.822 0.274 -22.968 1.00 91.06 102 VAL A C 1
ATOM 725 O O . VAL A 1 102 ? 15.456 0.366 -24.018 1.00 91.06 102 V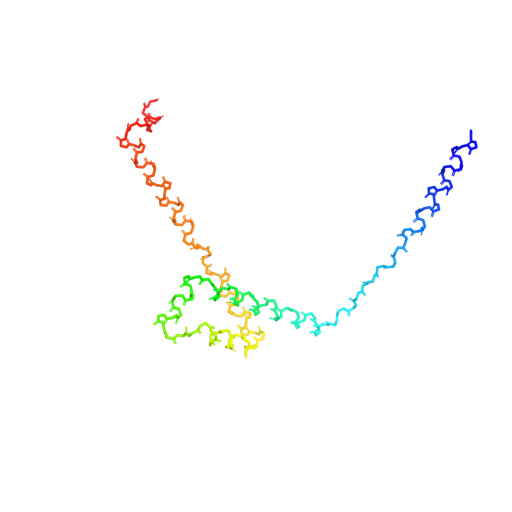AL A O 1
ATOM 728 N N . VAL A 1 103 ? 15.268 0.793 -21.819 1.00 92.25 103 VAL A N 1
ATOM 729 C CA . VAL A 1 103 ? 16.560 1.490 -21.713 1.00 92.25 103 VAL A CA 1
ATOM 730 C C . VAL A 1 103 ? 17.701 0.552 -22.107 1.00 92.25 103 VAL A C 1
ATOM 732 O O . VAL A 1 103 ? 18.551 0.928 -22.910 1.00 92.25 103 VAL A O 1
ATOM 735 N N . PHE A 1 104 ? 17.690 -0.689 -21.622 1.00 90.00 104 PHE A N 1
ATOM 736 C CA . PHE A 1 104 ? 18.680 -1.703 -21.979 1.00 90.00 104 PHE A CA 1
ATOM 737 C C . PHE A 1 104 ? 18.675 -2.034 -23.480 1.00 90.00 104 PHE A C 1
ATOM 739 O O . PHE A 1 104 ? 19.734 -2.059 -24.108 1.00 90.00 104 PHE A O 1
ATO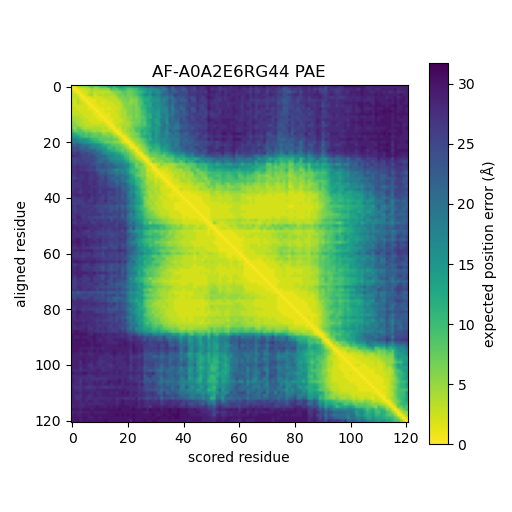M 746 N N . LEU A 1 105 ? 17.493 -2.214 -24.079 1.00 93.62 105 LEU A N 1
ATOM 747 C CA . LEU A 1 105 ? 17.347 -2.479 -25.513 1.00 93.62 105 LEU A CA 1
ATOM 748 C C . LEU A 1 105 ? 17.902 -1.330 -26.364 1.00 93.62 105 LEU A C 1
ATOM 750 O O . LEU A 1 105 ? 18.631 -1.567 -27.327 1.00 93.62 105 LEU A O 1
ATOM 754 N N . VAL A 1 106 ? 17.596 -0.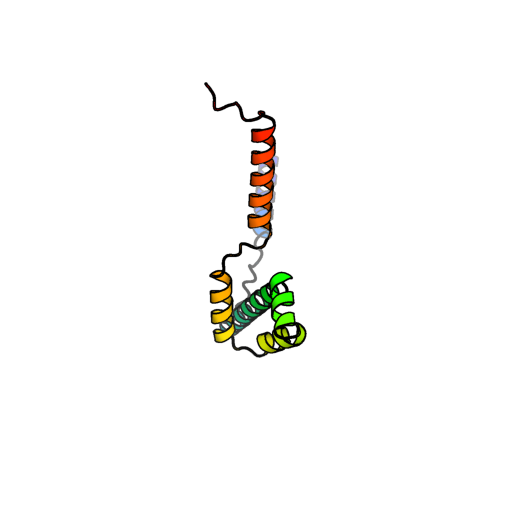084 -25.996 1.00 93.00 106 VAL A N 1
ATOM 755 C CA . VAL A 1 106 ? 18.128 1.104 -26.676 1.00 93.00 106 VAL A CA 1
ATOM 756 C C . VAL A 1 106 ? 19.652 1.147 -26.574 1.00 93.00 106 VAL A C 1
ATOM 758 O O . VAL A 1 106 ? 20.315 1.386 -27.581 1.00 93.00 106 VAL A O 1
ATOM 761 N N . LEU A 1 107 ? 20.223 0.868 -25.399 1.00 91.75 107 LEU A N 1
ATOM 762 C CA . LEU A 1 107 ? 21.677 0.853 -25.216 1.00 91.75 107 LEU A CA 1
ATOM 763 C C . LEU A 1 107 ? 22.369 -0.210 -26.085 1.00 91.75 107 LEU A C 1
ATOM 765 O O . LEU A 1 107 ? 23.382 0.105 -26.707 1.00 91.75 107 LEU A O 1
ATOM 769 N N . ILE A 1 108 ? 21.795 -1.411 -26.213 1.00 90.56 108 ILE A N 1
ATOM 770 C CA . ILE A 1 108 ? 22.301 -2.464 -27.116 1.00 90.56 108 ILE A CA 1
ATOM 771 C C . ILE A 1 108 ? 22.300 -1.993 -28.570 1.00 90.56 108 ILE A C 1
ATOM 773 O O . ILE A 1 108 ? 23.275 -2.188 -29.298 1.00 90.56 108 ILE A O 1
ATOM 777 N N . ILE A 1 109 ? 21.202 -1.372 -29.006 1.00 90.81 109 ILE A N 1
ATOM 778 C CA . ILE A 1 109 ? 21.087 -0.871 -30.378 1.00 90.81 109 ILE A CA 1
ATOM 779 C C . ILE A 1 109 ? 22.142 0.216 -30.626 1.00 90.81 109 ILE A C 1
ATOM 781 O O . ILE A 1 109 ? 22.818 0.193 -31.653 1.00 90.81 109 ILE A O 1
ATOM 785 N N . LEU A 1 110 ? 22.333 1.141 -29.683 1.00 90.25 110 LEU A N 1
ATOM 786 C CA . LEU A 1 110 ? 23.331 2.209 -29.799 1.00 9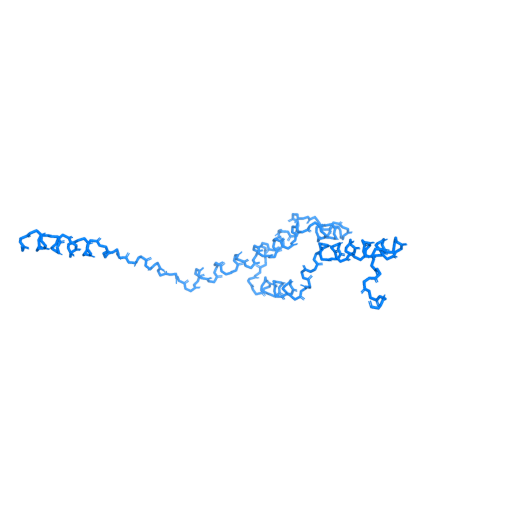0.25 110 LEU A CA 1
ATOM 787 C C . LEU A 1 110 ? 24.775 1.684 -29.803 1.00 90.25 110 LEU A C 1
ATOM 789 O O . LEU A 1 110 ? 25.618 2.254 -30.499 1.00 90.25 110 LEU A O 1
ATOM 793 N N . GLU A 1 111 ? 25.059 0.600 -29.081 1.00 84.12 111 GLU A N 1
ATOM 794 C CA . GLU A 1 111 ? 26.358 -0.082 -29.104 1.00 84.12 111 GLU A CA 1
ATOM 795 C C . GLU A 1 111 ? 26.615 -0.785 -30.440 1.00 84.12 111 GLU A C 1
ATOM 797 O O . GLU A 1 111 ? 27.680 -0.601 -31.032 1.00 84.12 111 GLU A O 1
ATOM 802 N N . LEU A 1 112 ? 25.627 -1.515 -30.965 1.00 86.56 112 LEU A N 1
ATOM 803 C CA . LEU A 1 112 ? 25.721 -2.178 -32.272 1.00 86.56 112 LEU A CA 1
ATOM 804 C C . LEU A 1 112 ? 25.930 -1.187 -33.421 1.00 86.56 112 LEU A C 1
ATOM 806 O O . LEU A 1 112 ? 26.690 -1.462 -34.348 1.00 86.56 112 LEU A O 1
ATOM 810 N N . VAL A 1 113 ? 25.272 -0.030 -33.355 1.00 86.69 113 VAL A N 1
ATOM 811 C CA . VAL A 1 113 ? 25.418 1.047 -34.348 1.00 86.69 113 VAL A CA 1
ATOM 812 C C . VAL A 1 113 ? 26.711 1.853 -34.119 1.00 86.69 113 VAL A C 1
ATOM 814 O O . VAL A 1 113 ? 27.104 2.657 -34.962 1.00 86.69 113 VAL A O 1
ATOM 817 N N . GLY A 1 114 ? 27.426 1.617 -33.014 1.00 75.56 114 GLY A N 1
ATOM 818 C CA . GLY A 1 114 ? 28.701 2.270 -32.707 1.00 75.56 114 GLY A CA 1
ATOM 819 C C . GLY A 1 114 ? 28.564 3.725 -32.249 1.00 75.56 114 GLY A C 1
ATOM 820 O O . GLY A 1 114 ? 29.542 4.472 -32.287 1.00 75.56 114 GLY A O 1
ATOM 821 N N . VAL A 1 115 ? 27.369 4.133 -31.811 1.00 79.12 115 VAL A N 1
ATOM 822 C CA . VAL A 1 115 ? 27.084 5.480 -31.288 1.00 79.12 115 VAL A CA 1
ATOM 823 C C . VAL A 1 115 ? 27.702 5.657 -29.897 1.00 79.12 115 VAL A C 1
ATOM 825 O O . VAL A 1 115 ? 28.221 6.724 -29.574 1.00 79.12 115 VAL A O 1
ATOM 828 N N . THR A 1 116 ? 27.742 4.596 -29.087 1.00 66.00 116 THR A N 1
ATOM 829 C CA . THR A 1 116 ? 28.403 4.569 -27.772 1.00 66.00 116 THR A CA 1
ATOM 830 C C . THR A 1 116 ? 29.896 4.220 -27.877 1.00 66.00 116 THR A C 1
ATOM 832 O O . THR A 1 116 ? 30.418 3.403 -27.128 1.00 66.00 116 THR A O 1
ATOM 835 N N . ASN A 1 117 ? 30.636 4.882 -28.775 1.00 60.91 117 ASN A N 1
ATOM 836 C CA . ASN A 1 117 ? 32.110 4.814 -28.802 1.00 60.91 117 ASN A CA 1
ATOM 837 C C . ASN A 1 117 ? 32.784 5.798 -27.819 1.00 60.91 117 ASN A C 1
ATOM 839 O O . ASN A 1 117 ? 34.002 5.949 -27.826 1.00 60.91 117 ASN A O 1
ATOM 843 N N . VAL A 1 118 ? 32.007 6.453 -26.947 1.00 59.94 118 VAL A N 1
ATOM 844 C CA . VAL A 1 118 ? 32.480 7.500 -26.016 1.00 59.94 118 VAL A CA 1
ATOM 845 C C . VAL A 1 118 ? 33.459 6.962 -24.951 1.00 59.94 118 VAL A C 1
ATOM 847 O O . VAL A 1 118 ? 34.153 7.742 -24.313 1.00 59.94 118 VAL A O 1
ATOM 850 N N . PHE A 1 119 ? 33.579 5.637 -24.781 1.00 60.56 119 PHE A N 1
ATOM 851 C CA . PHE A 1 119 ? 34.532 5.007 -23.850 1.00 60.56 119 PHE A CA 1
ATOM 852 C C . PHE A 1 119 ? 35.779 4.401 -24.516 1.00 60.56 119 PHE A C 1
ATOM 854 O O . PHE A 1 119 ? 36.586 3.765 -23.834 1.00 60.56 119 PHE A O 1
ATOM 861 N N . ARG A 1 120 ? 35.988 4.586 -25.828 1.00 63.09 120 ARG A N 1
ATOM 862 C CA . ARG A 1 120 ? 37.262 4.228 -26.474 1.00 63.09 120 ARG A CA 1
ATOM 863 C C . ARG A 1 120 ? 38.090 5.487 -26.746 1.00 63.09 120 ARG A C 1
ATOM 865 O O . ARG A 1 120 ? 38.085 5.998 -27.860 1.00 63.09 120 ARG A O 1
ATOM 872 N N . ARG A 1 121 ? 38.883 5.831 -25.722 1.00 53.66 121 ARG A N 1
ATOM 873 C CA . ARG A 1 121 ? 39.898 6.901 -25.585 1.00 53.66 121 ARG A CA 1
ATOM 874 C C . ARG A 1 121 ? 39.413 8.261 -25.109 1.00 53.66 121 ARG A C 1
ATOM 876 O O . ARG A 1 121 ? 38.606 8.892 -25.815 1.00 53.66 121 ARG A O 1
#

Radius of gyration: 29.12 Å; Cα contacts (8 Å, |Δi|>4): 41; chains: 1; bounding box: 57×82×54 Å

Secondary structure (DSSP, 8-state):
-HHHHHHHHHHHHHHHTT----------HHHHHHHHHHHHHHHHHHHHTSHHHHHHHHHTT--HHHHHHHHHT--HHHHHHHHHHHHHS----HHHHHHHHHHHHHHHHHHHTTTT-TT--

Solvent-accessible surface area (backbone atoms only — not comparable to full-atom values): 7162 Å² total; per-residue (Å²): 111,71,69,60,54,54,51,53,53,54,53,56,56,55,59,63,74,64,73,68,79,80,83,75,76,84,73,48,74,67,56,52,50,52,52,50,38,52,52,35,44,53,52,48,50,58,54,53,68,34,67,71,50,41,51,52,36,45,75,73,70,42,51,69,70,59,54,50,55,50,55,74,72,50,53,56,72,57,32,48,55,49,42,57,49,55,73,68,44,78,85,73,49,66,64,58,60,49,50,52,49,51,54,51,52,52,51,52,52,35,48,76,73,54,71,67,52,82,82,72,122

pLDDT: mean 80.16, std 11.43, range [52.91, 93.62]

Foldseek 3Di:
DVVVVVVVVVVVVVVVVPPDPPPPPPQDPVNVLVVLLVVLLVLLLVVCPPPVNQVVCVVVVHHSVNVNVVSVPDDSVVSVVVSVVVVVPPPPDPVVVVVVVVVVVVVVVCVVVVVPVVPVD

Mean predicted aligned error: 15.78 Å

Sequence (121 aa):
MIRSMITNVLVALAMIAMVMPAQGQLVSTGDALALDAGNLATRVEAYLLRDGVAAELAELGVSHEMAMARVADMSAAELEQIAGRIDQMPAAGDGIIVVLGVVFLVLIILELVGVTNVFRR